Protein AF-A0A259MU52-F1 (afdb_monomer_lite)

Secondary structure (DSSP, 8-state):
----PPTTEEEETTEEEE--GGGS-HHHHHHTT-----HHHHHHHHHHHHTTT-HHHHHH---TTSTTGGGTTSS-TT-PPPPHHHHHHHHHHHHHHHHHSPPPS----GGG-------PPPP-------------------

Sequence (142 aa):
MNGERAIGLERRDGHDVGRDPRNIAPDELMSLGHTRMSAQQALRLRCIDCSGASAVEVRLCTHVQCPAWPFRMGRSPWRAPASEAQREWGRRLGARIAATVPKPFGEKDLNSTVGVAATSLPADGDVAEAHGGAGRRAGDRP

Radius of gyration: 26.9 Å; chains: 1; bounding box: 61×60×59 Å

Foldseek 3Di:
DDDCDQQQWDDDPNDTDGDDVVPHDVVSCVVVVDDDDDPLVVLLVVLCVVQVVDNVSLVVPPPPVDPSNCSNVSDHPPDDDDDPVRVVVVVVVVVVVVVPDPDPPDPPPPVPPPDDDDDDDDDDDDDDDDDDDDDDDDDDDD

Structure (mmCIF, N/CA/C/O backbone):
data_AF-A0A259MU52-F1
#
_entry.id   AF-A0A259MU52-F1
#
loop_
_atom_site.group_PDB
_atom_site.id
_atom_site.type_symbol
_atom_site.label_atom_id
_atom_site.label_alt_id
_atom_site.label_comp_id
_atom_site.label_asym_id
_atom_site.label_entity_id
_atom_site.label_seq_id
_atom_site.pdbx_PDB_ins_code
_atom_site.Cartn_x
_atom_site.Cartn_y
_atom_site.Cartn_z
_atom_site.occupancy
_atom_site.B_iso_or_equiv
_atom_site.auth_seq_id
_atom_site.auth_comp_id
_atom_site.auth_asym_id
_atom_site.auth_atom_id
_atom_site.pdbx_PDB_model_num
ATOM 1 N N . MET A 1 1 ? 12.547 -2.084 33.800 1.00 41.22 1 MET A N 1
ATOM 2 C CA . MET A 1 1 ? 11.454 -2.101 32.804 1.00 41.22 1 MET A CA 1
ATOM 3 C C . MET A 1 1 ? 12.107 -2.298 31.449 1.00 41.22 1 MET A C 1
ATOM 5 O O . MET A 1 1 ? 12.585 -1.342 30.850 1.00 41.22 1 MET A O 1
ATOM 9 N N . ASN A 1 2 ? 12.289 -3.558 31.065 1.00 43.75 2 ASN A N 1
ATOM 10 C CA . ASN A 1 2 ? 13.146 -3.939 29.947 1.00 43.75 2 ASN A CA 1
ATOM 11 C C . ASN A 1 2 ? 12.449 -3.639 28.616 1.00 43.75 2 ASN A C 1
ATOM 13 O O . ASN A 1 2 ? 11.577 -4.379 28.188 1.00 43.75 2 ASN A O 1
ATOM 17 N N . GLY A 1 3 ? 12.792 -2.496 28.023 1.00 53.31 3 GLY A N 1
ATOM 18 C CA . GLY A 1 3 ? 13.623 -2.418 26.813 1.00 53.31 3 GLY A CA 1
ATOM 19 C C . GLY A 1 3 ? 13.164 -3.049 25.493 1.00 53.31 3 GLY A C 1
ATOM 20 O O . GLY A 1 3 ? 13.770 -2.723 24.477 1.00 53.31 3 GLY A O 1
ATOM 21 N N . GLU A 1 4 ? 12.132 -3.886 25.444 1.00 54.53 4 GLU A N 1
ATOM 22 C CA . GLU A 1 4 ? 11.649 -4.458 24.179 1.00 54.53 4 GLU A CA 1
ATOM 23 C C . GLU A 1 4 ? 10.663 -3.487 23.524 1.00 54.53 4 GLU A C 1
ATOM 25 O O . GLU A 1 4 ? 9.444 -3.604 23.632 1.00 54.53 4 GLU A O 1
ATOM 30 N N . ARG A 1 5 ? 11.200 -2.442 22.890 1.00 65.81 5 ARG A N 1
ATOM 31 C CA . ARG A 1 5 ? 10.381 -1.517 22.098 1.00 65.81 5 ARG A CA 1
ATOM 32 C C . ARG A 1 5 ? 9.907 -2.253 20.847 1.00 65.81 5 ARG A C 1
ATOM 34 O O . ARG A 1 5 ? 10.721 -2.857 20.151 1.00 65.81 5 ARG A O 1
ATOM 41 N N . ALA A 1 6 ? 8.604 -2.195 20.575 1.00 79.12 6 ALA A N 1
ATOM 42 C CA . ALA A 1 6 ? 8.006 -2.899 19.448 1.00 79.12 6 ALA A CA 1
ATOM 43 C C . ALA A 1 6 ? 8.689 -2.508 18.128 1.00 79.12 6 ALA A C 1
ATOM 45 O O . ALA A 1 6 ? 8.943 -1.325 17.862 1.00 79.12 6 ALA A O 1
ATOM 46 N N . ILE A 1 7 ? 8.978 -3.518 17.303 1.00 84.94 7 ILE A N 1
ATOM 47 C CA . ILE A 1 7 ? 9.508 -3.339 15.951 1.00 84.94 7 ILE A CA 1
ATOM 48 C C . ILE A 1 7 ? 8.614 -2.319 15.222 1.00 84.94 7 ILE A C 1
ATOM 50 O O . ILE A 1 7 ? 7.390 -2.396 15.271 1.00 84.94 7 ILE A O 1
ATOM 54 N N . GLY A 1 8 ? 9.229 -1.313 14.596 1.00 88.94 8 GLY A N 1
ATOM 55 C CA . GLY A 1 8 ? 8.509 -0.247 13.890 1.00 88.94 8 GLY A CA 1
ATOM 56 C C . GLY A 1 8 ? 8.127 1.000 14.698 1.00 88.94 8 GLY A C 1
ATOM 57 O O . GLY A 1 8 ? 7.564 1.914 14.101 1.00 88.94 8 GLY A O 1
ATOM 58 N N . LEU A 1 9 ? 8.476 1.114 15.989 1.00 93.12 9 LEU A N 1
ATOM 59 C CA . LEU A 1 9 ? 8.249 2.336 16.786 1.00 93.12 9 LEU A CA 1
ATOM 60 C C . LEU A 1 9 ? 9.555 3.031 17.238 1.00 93.12 9 LEU A C 1
ATOM 62 O O . LEU A 1 9 ? 10.538 2.400 17.629 1.00 93.12 9 LEU A O 1
ATOM 66 N N . GLU A 1 10 ? 9.578 4.366 17.240 1.00 92.19 10 GLU A N 1
ATOM 67 C CA . GLU A 1 10 ? 10.656 5.231 17.761 1.00 92.19 10 GLU A CA 1
ATOM 68 C C . GLU A 1 10 ? 10.115 6.189 18.826 1.00 92.19 10 GLU A C 1
ATOM 70 O O . GLU A 1 10 ? 8.912 6.416 18.889 1.00 92.19 10 GLU A O 1
ATOM 75 N N . ARG A 1 11 ? 10.981 6.689 19.716 1.00 92.75 11 ARG A N 1
ATOM 76 C CA . ARG A 1 11 ? 10.556 7.575 20.802 1.00 92.75 11 ARG A CA 1
ATOM 77 C C . ARG A 1 11 ? 10.845 9.017 20.419 1.00 92.75 11 ARG A C 1
ATOM 79 O O . ARG A 1 11 ? 11.998 9.354 20.165 1.00 92.75 11 ARG A O 1
ATOM 86 N N . ARG A 1 12 ? 9.817 9.864 20.421 1.00 93.00 12 ARG A N 1
ATOM 87 C CA . ARG A 1 12 ? 9.931 11.317 20.233 1.00 93.00 12 ARG A CA 1
ATOM 88 C C . ARG A 1 12 ? 9.169 12.038 21.329 1.00 93.00 12 ARG A C 1
ATOM 90 O O . ARG A 1 12 ? 8.033 11.681 21.617 1.00 93.00 12 ARG A O 1
ATOM 97 N N . ASP A 1 13 ? 9.819 13.005 21.973 1.00 93.88 13 ASP A N 1
ATOM 98 C CA . ASP A 1 13 ? 9.235 13.826 23.045 1.00 93.88 13 ASP A CA 1
ATOM 99 C C . ASP A 1 13 ? 8.527 12.999 24.130 1.00 93.88 13 ASP A C 1
ATOM 101 O O . ASP A 1 13 ? 7.444 13.330 24.601 1.00 93.88 13 ASP A O 1
ATOM 105 N N . GLY A 1 14 ? 9.116 11.855 24.487 1.00 91.88 14 GLY A N 1
ATOM 106 C CA . GLY A 1 14 ? 8.565 10.948 25.491 1.00 91.88 14 GLY A CA 1
ATOM 107 C C . GLY A 1 14 ? 7.466 9.995 25.003 1.00 91.88 14 GLY A C 1
ATOM 108 O O . GLY A 1 14 ? 7.140 9.087 25.768 1.00 91.88 14 GLY A O 1
ATOM 109 N N . HIS A 1 15 ? 6.997 10.099 23.757 1.00 92.31 15 HIS A N 1
ATOM 110 C CA . HIS A 1 15 ? 5.923 9.287 23.170 1.00 92.31 15 HIS A CA 1
ATOM 111 C C . HIS A 1 15 ? 6.450 8.283 22.139 1.00 92.31 15 HIS A C 1
ATOM 113 O O . HIS A 1 15 ? 7.447 8.548 21.463 1.00 92.31 15 HIS A O 1
ATOM 119 N N . ASP A 1 16 ? 5.771 7.143 21.996 1.00 93.06 16 ASP A N 1
ATOM 120 C CA . ASP A 1 16 ? 6.024 6.229 20.882 1.00 93.06 16 ASP A CA 1
ATOM 121 C C . ASP A 1 16 ? 5.345 6.747 19.609 1.00 93.06 16 ASP A C 1
ATOM 123 O O . ASP A 1 16 ? 4.161 7.084 19.598 1.00 93.06 16 ASP A O 1
ATOM 127 N N . VAL A 1 17 ? 6.115 6.800 18.527 1.00 94.31 17 VAL A N 1
ATOM 128 C CA . VAL A 1 17 ? 5.672 7.198 17.189 1.00 94.31 17 VAL A CA 1
ATOM 129 C C . VAL A 1 17 ? 6.141 6.169 16.161 1.00 94.31 17 VAL A C 1
ATOM 131 O O . VAL A 1 17 ? 7.084 5.415 16.404 1.00 94.31 17 VAL A O 1
ATOM 134 N N . GLY A 1 18 ? 5.487 6.120 15.000 1.00 93.31 18 GLY A N 1
ATOM 135 C CA . GLY A 1 18 ? 5.884 5.215 13.921 1.00 93.31 18 GLY A CA 1
ATOM 136 C C . GLY A 1 18 ? 7.270 5.554 13.368 1.00 93.31 18 GLY A C 1
ATOM 137 O O . GLY A 1 18 ? 7.526 6.701 13.001 1.00 93.31 18 GLY A O 1
ATOM 138 N N . ARG A 1 19 ? 8.150 4.553 13.271 1.00 94.50 19 ARG A N 1
ATOM 139 C CA . ARG A 1 19 ? 9.400 4.646 12.501 1.00 94.50 19 ARG A CA 1
ATOM 140 C C . ARG A 1 19 ? 9.079 4.786 11.020 1.00 94.50 19 ARG A C 1
ATOM 142 O O . ARG A 1 19 ? 8.115 4.200 10.532 1.00 94.50 19 ARG A O 1
ATOM 149 N N . ASP A 1 20 ? 9.935 5.497 10.291 1.00 94.44 20 ASP A N 1
ATOM 150 C CA . ASP A 1 20 ? 9.877 5.521 8.828 1.00 94.44 20 ASP A CA 1
ATOM 151 C C . ASP A 1 20 ? 10.137 4.105 8.277 1.00 94.44 20 ASP A C 1
ATOM 153 O O . ASP A 1 20 ? 11.254 3.601 8.439 1.00 94.44 20 ASP A O 1
ATOM 157 N N . PRO A 1 21 ? 9.165 3.460 7.599 1.00 93.00 21 PRO A N 1
ATOM 158 C CA . PRO A 1 21 ? 9.327 2.098 7.095 1.00 93.00 21 PRO A CA 1
ATOM 159 C C . PRO A 1 21 ? 10.448 1.938 6.064 1.00 93.00 21 PRO A C 1
ATOM 161 O O . PRO A 1 21 ? 10.897 0.821 5.827 1.00 93.00 21 PRO A O 1
ATOM 164 N N . ARG A 1 22 ? 10.928 3.034 5.458 1.00 93.50 22 ARG A N 1
ATOM 165 C CA . ARG A 1 22 ? 12.092 3.022 4.552 1.00 93.50 22 ARG A CA 1
ATOM 166 C C . ARG A 1 22 ? 13.410 2.769 5.289 1.00 93.50 22 ARG A C 1
ATOM 168 O O . ARG A 1 22 ? 14.381 2.372 4.656 1.00 93.50 22 ARG A O 1
ATOM 175 N N . ASN A 1 23 ? 13.419 2.970 6.607 1.00 93.81 23 ASN A N 1
ATOM 176 C CA . ASN A 1 23 ? 14.559 2.775 7.503 1.00 93.81 23 ASN A CA 1
ATOM 177 C C . ASN A 1 23 ? 14.366 1.554 8.430 1.00 93.81 23 ASN A C 1
ATOM 179 O O . ASN A 1 23 ? 14.978 1.478 9.499 1.00 93.81 23 ASN A O 1
ATOM 183 N N . ILE A 1 24 ? 13.472 0.631 8.067 1.00 92.62 24 ILE A N 1
ATOM 184 C CA . ILE A 1 24 ? 13.237 -0.637 8.769 1.00 92.62 24 ILE A CA 1
ATOM 185 C C . ILE A 1 24 ? 13.764 -1.766 7.884 1.00 92.62 24 ILE A C 1
ATOM 187 O O . ILE A 1 24 ? 13.553 -1.754 6.667 1.00 92.62 24 ILE A O 1
ATOM 191 N N . ALA A 1 25 ? 14.458 -2.735 8.479 1.00 93.19 25 ALA A N 1
ATOM 192 C CA . ALA A 1 25 ? 14.993 -3.852 7.716 1.00 93.19 25 ALA A CA 1
ATOM 193 C C . ALA A 1 25 ? 13.852 -4.759 7.187 1.00 93.19 25 ALA A C 1
ATOM 195 O O . ALA A 1 25 ? 12.799 -4.881 7.819 1.00 93.19 25 ALA A O 1
ATOM 196 N N . PRO A 1 26 ? 13.990 -5.398 6.008 1.00 93.25 26 PRO A N 1
ATOM 197 C CA . PRO A 1 26 ? 12.911 -6.215 5.447 1.00 93.25 26 PRO A CA 1
ATOM 198 C C . PRO A 1 26 ? 12.459 -7.381 6.341 1.00 93.25 26 PRO A C 1
ATOM 200 O O . PRO A 1 26 ? 11.284 -7.731 6.335 1.00 93.25 26 PRO A O 1
ATOM 203 N N . ASP A 1 27 ? 13.373 -7.992 7.085 1.00 93.56 27 ASP A N 1
ATOM 204 C CA . ASP A 1 27 ? 13.119 -9.053 8.065 1.00 93.56 27 ASP A CA 1
ATOM 205 C C . ASP A 1 27 ? 12.372 -8.553 9.305 1.00 93.56 27 ASP A C 1
ATOM 207 O O . ASP A 1 27 ? 11.452 -9.226 9.773 1.00 93.56 27 ASP A O 1
ATOM 211 N N . GLU A 1 28 ? 12.676 -7.343 9.774 1.00 93.25 28 GLU A N 1
ATOM 212 C CA . GLU A 1 28 ? 11.878 -6.660 10.795 1.00 93.25 28 GLU A CA 1
ATOM 213 C C . GLU A 1 28 ? 10.431 -6.442 10.311 1.00 93.25 28 GLU A C 1
ATOM 215 O O . GLU A 1 28 ? 9.481 -6.756 11.028 1.00 93.25 28 GLU A O 1
ATOM 220 N N . LEU A 1 29 ? 10.235 -5.980 9.068 1.00 92.50 29 LEU A N 1
ATOM 221 C CA . LEU A 1 29 ? 8.893 -5.831 8.483 1.00 92.50 29 LEU A CA 1
ATOM 222 C C . LEU A 1 29 ? 8.159 -7.177 8.378 1.00 92.50 29 LEU A C 1
ATOM 224 O O . LEU A 1 29 ? 6.967 -7.255 8.671 1.00 92.50 29 LEU A O 1
ATOM 228 N N . MET A 1 30 ? 8.860 -8.243 7.985 1.00 92.31 30 MET A N 1
ATOM 229 C CA . MET A 1 30 ? 8.286 -9.592 7.943 1.00 92.31 30 MET A CA 1
ATOM 230 C C . MET A 1 30 ? 7.918 -10.107 9.339 1.00 92.31 30 MET A C 1
ATOM 232 O O . MET A 1 30 ? 6.878 -10.745 9.491 1.00 92.31 30 MET A O 1
ATOM 236 N N . SER A 1 31 ? 8.705 -9.772 10.363 1.00 92.25 31 SER A N 1
ATOM 237 C CA . SER A 1 31 ? 8.420 -10.127 11.762 1.00 92.25 31 SER A CA 1
ATOM 238 C C . SER A 1 31 ? 7.162 -9.434 12.303 1.00 92.25 31 SER A C 1
ATOM 240 O O . SER A 1 31 ? 6.500 -9.969 13.187 1.00 92.25 31 SER A O 1
ATOM 242 N N . LEU A 1 32 ? 6.776 -8.289 11.726 1.00 90.75 32 LEU A N 1
ATOM 243 C CA . LEU A 1 32 ? 5.491 -7.619 11.975 1.00 90.75 32 LEU A CA 1
ATOM 244 C C . LEU A 1 32 ? 4.306 -8.239 11.206 1.00 90.75 32 LEU A C 1
ATOM 246 O O . LEU A 1 32 ? 3.188 -7.732 11.276 1.00 90.75 32 LEU A O 1
ATOM 250 N N . GLY A 1 33 ? 4.529 -9.314 10.446 1.00 91.69 33 GLY A N 1
ATOM 251 C CA . GLY A 1 33 ? 3.507 -9.965 9.625 1.00 91.69 33 GLY A CA 1
ATOM 252 C C . GLY A 1 33 ? 3.297 -9.322 8.252 1.00 91.69 33 GLY A C 1
ATOM 253 O O . GLY A 1 33 ? 2.352 -9.677 7.543 1.00 91.69 33 GLY A O 1
ATOM 254 N N . HIS A 1 34 ? 4.159 -8.390 7.831 1.00 93.62 34 HIS A N 1
ATOM 255 C CA . HIS A 1 34 ? 4.085 -7.841 6.480 1.00 93.62 34 HIS A CA 1
ATOM 256 C C . HIS A 1 34 ? 4.668 -8.810 5.451 1.00 93.62 34 HIS A C 1
ATOM 258 O O . HIS A 1 34 ? 5.708 -9.432 5.649 1.00 93.62 34 HIS A O 1
ATOM 264 N N . THR A 1 35 ? 4.028 -8.881 4.288 1.00 94.50 35 THR A N 1
ATOM 265 C CA . THR A 1 35 ? 4.537 -9.621 3.130 1.00 94.50 35 THR A CA 1
ATOM 266 C C . THR A 1 35 ? 4.864 -8.659 1.994 1.00 94.50 35 THR A C 1
ATOM 268 O O . THR A 1 35 ? 4.294 -7.568 1.891 1.00 94.50 35 THR A O 1
ATOM 271 N N . ARG A 1 36 ? 5.804 -9.043 1.118 1.00 93.94 36 ARG A N 1
ATOM 272 C CA . ARG A 1 36 ? 6.125 -8.239 -0.068 1.00 93.94 36 ARG A CA 1
ATOM 273 C C . ARG A 1 36 ? 4.919 -8.189 -1.000 1.00 93.94 36 ARG A C 1
ATOM 275 O O . ARG A 1 36 ? 4.524 -9.199 -1.573 1.00 93.94 36 ARG A O 1
ATOM 282 N N . MET A 1 37 ? 4.390 -6.990 -1.202 1.00 95.00 37 MET A N 1
ATOM 283 C CA . MET A 1 37 ? 3.304 -6.723 -2.137 1.00 95.00 37 MET A CA 1
ATOM 284 C C . MET A 1 37 ? 3.456 -5.337 -2.760 1.00 95.00 37 MET A C 1
ATOM 286 O O . MET A 1 37 ? 4.162 -4.470 -2.248 1.00 95.00 37 MET A O 1
ATOM 290 N N . SER A 1 38 ? 2.785 -5.118 -3.885 1.00 94.56 38 SER A N 1
ATOM 291 C CA . SER A 1 38 ? 2.706 -3.798 -4.506 1.00 94.56 38 SER A CA 1
ATOM 292 C C . SER A 1 38 ? 1.816 -2.851 -3.697 1.00 94.56 38 SER A C 1
ATOM 294 O O . SER A 1 38 ? 0.865 -3.270 -3.036 1.00 94.56 38 SER A O 1
ATOM 296 N N . ALA A 1 39 ? 2.048 -1.544 -3.836 1.00 94.31 39 ALA A N 1
ATOM 297 C CA . ALA A 1 39 ? 1.195 -0.525 -3.221 1.00 94.31 39 ALA A CA 1
ATOM 298 C C . ALA A 1 39 ? -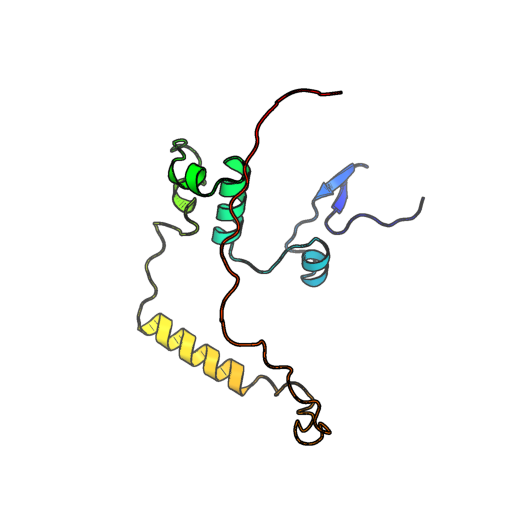0.287 -0.663 -3.626 1.00 94.31 39 ALA A C 1
ATOM 300 O O . ALA A 1 39 ? -1.175 -0.400 -2.821 1.00 94.31 39 ALA A O 1
ATOM 301 N N . GLN A 1 40 ? -0.577 -1.116 -4.853 1.00 95.56 40 GLN A N 1
ATOM 302 C CA . GLN A 1 40 ? -1.957 -1.349 -5.293 1.00 95.56 40 GLN A CA 1
ATOM 303 C C . GLN A 1 40 ? -2.611 -2.547 -4.582 1.00 95.56 40 GLN A C 1
ATOM 305 O O . GLN A 1 40 ? -3.804 -2.494 -4.291 1.00 95.56 40 GLN A O 1
ATOM 310 N N . GLN A 1 41 ? -1.849 -3.603 -4.272 1.00 96.38 41 GLN A N 1
ATOM 311 C CA . GLN A 1 41 ? -2.344 -4.730 -3.470 1.00 96.38 41 GLN A CA 1
ATOM 312 C C . GLN A 1 41 ? -2.618 -4.298 -2.026 1.00 96.38 41 GLN A C 1
ATOM 314 O O . GLN A 1 41 ? -3.703 -4.568 -1.518 1.00 96.38 41 GLN A O 1
ATOM 319 N N . ALA A 1 42 ? -1.696 -3.557 -1.403 1.00 96.94 42 ALA A N 1
ATOM 320 C CA . ALA A 1 42 ? -1.897 -3.017 -0.057 1.00 96.94 42 ALA A CA 1
ATOM 321 C C . ALA A 1 42 ? -3.133 -2.101 0.009 1.00 96.94 42 ALA A C 1
ATOM 323 O O . ALA A 1 42 ? -3.963 -2.221 0.910 1.00 96.94 42 ALA A O 1
ATOM 324 N N . LEU A 1 43 ? -3.319 -1.241 -0.998 1.00 97.69 43 LEU A N 1
ATOM 325 C CA . LEU A 1 43 ? -4.502 -0.390 -1.103 1.00 97.69 43 LEU A CA 1
ATOM 326 C C . LEU A 1 43 ? -5.793 -1.203 -1.265 1.00 97.69 43 LEU A C 1
ATOM 328 O O . LEU A 1 43 ? -6.801 -0.875 -0.646 1.00 97.69 43 LEU A O 1
ATOM 332 N N . ARG A 1 44 ? -5.770 -2.290 -2.048 1.00 97.81 44 ARG A N 1
ATOM 333 C CA . ARG A 1 44 ? -6.921 -3.195 -2.176 1.00 97.81 44 ARG A CA 1
ATOM 334 C C . ARG A 1 44 ? -7.291 -3.820 -0.833 1.00 97.81 44 ARG A C 1
ATOM 336 O O . ARG A 1 44 ? -8.481 -3.856 -0.526 1.00 97.81 44 ARG A O 1
ATOM 343 N N . LEU A 1 45 ? -6.307 -4.279 -0.055 1.00 97.75 45 LEU A N 1
ATOM 344 C CA . LEU A 1 45 ? -6.529 -4.812 1.294 1.00 97.75 45 LEU A CA 1
ATOM 345 C C . LEU A 1 45 ? -7.148 -3.750 2.205 1.00 97.75 45 LEU A C 1
ATOM 347 O O . LEU A 1 45 ? -8.140 -4.029 2.872 1.00 97.75 45 LEU A O 1
ATOM 351 N N . ARG A 1 46 ? -6.656 -2.507 2.148 1.00 98.00 46 ARG A N 1
ATOM 352 C CA . ARG A 1 46 ? -7.259 -1.392 2.888 1.00 98.00 46 ARG A CA 1
ATOM 353 C C . ARG A 1 46 ? -8.698 -1.107 2.458 1.00 98.00 46 ARG A C 1
ATOM 355 O O . ARG A 1 46 ? -9.529 -0.787 3.299 1.00 98.00 46 ARG A O 1
ATOM 362 N N . CYS A 1 4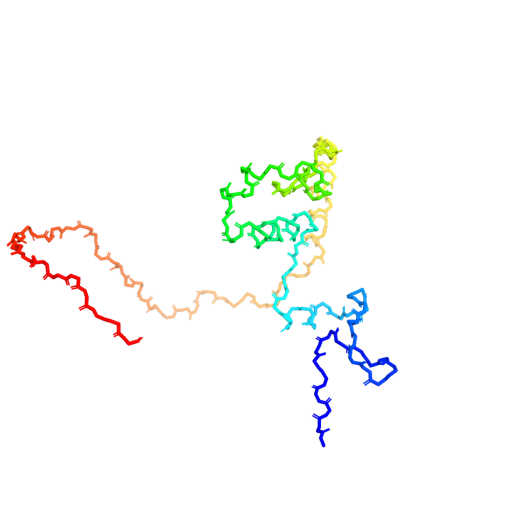7 ? -9.023 -1.227 1.173 1.00 98.50 47 CYS A N 1
ATOM 363 C CA . CYS A 1 47 ? -10.409 -1.096 0.730 1.00 98.50 47 CYS A CA 1
ATOM 364 C C . CYS A 1 47 ? -11.291 -2.226 1.279 1.00 98.50 47 CYS A C 1
ATOM 366 O O . CYS A 1 47 ? -12.420 -1.952 1.659 1.00 98.50 47 CYS A O 1
ATOM 368 N N . ILE A 1 48 ? -10.795 -3.470 1.332 1.00 98.50 48 ILE A N 1
ATOM 369 C CA . ILE A 1 48 ? -11.534 -4.607 1.917 1.00 98.50 48 ILE A CA 1
ATOM 370 C C . ILE A 1 48 ? -11.824 -4.335 3.393 1.00 98.50 48 ILE A C 1
ATOM 372 O O . ILE A 1 48 ? -12.970 -4.439 3.811 1.00 98.50 48 ILE A O 1
ATOM 376 N N . ASP A 1 49 ? -10.806 -3.916 4.141 1.00 98.31 49 ASP A N 1
ATOM 377 C CA . ASP A 1 49 ? -10.907 -3.517 5.547 1.00 98.31 49 ASP A CA 1
ATOM 378 C C . ASP A 1 49 ? -11.942 -2.391 5.752 1.00 98.31 49 ASP A C 1
ATOM 380 O O . ASP A 1 49 ? -12.902 -2.541 6.504 1.00 98.31 49 ASP A O 1
ATOM 384 N N . CYS A 1 50 ? -11.839 -1.309 4.974 1.00 98.25 50 CYS A N 1
ATOM 385 C CA . CYS A 1 50 ? -12.778 -0.183 5.016 1.00 98.25 50 CYS A CA 1
ATOM 386 C C . CYS A 1 50 ? -14.226 -0.571 4.663 1.00 98.25 50 CYS A C 1
ATOM 388 O O . CYS A 1 50 ? -15.162 0.087 5.110 1.00 98.25 50 CYS A O 1
ATOM 390 N N . SER A 1 51 ? -14.427 -1.600 3.838 1.00 98.25 51 SER A N 1
ATOM 391 C CA . SER A 1 51 ? -15.746 -2.097 3.423 1.00 98.25 51 SER A CA 1
ATOM 392 C C . SER A 1 51 ? -16.209 -3.304 4.249 1.00 98.25 51 SER A C 1
ATOM 394 O O . SER A 1 51 ? -16.896 -4.183 3.731 1.00 98.25 51 SER A O 1
ATOM 396 N N . GLY A 1 52 ? -15.811 -3.375 5.524 1.00 97.25 52 GLY A N 1
ATOM 397 C CA . GLY A 1 52 ? -16.286 -4.398 6.460 1.00 97.25 52 GLY A CA 1
ATOM 398 C C . GLY A 1 52 ? -15.827 -5.809 6.095 1.00 97.25 52 GLY A C 1
ATOM 399 O O . GLY A 1 52 ? -16.606 -6.753 6.173 1.00 97.25 52 GLY A O 1
ATOM 400 N N . ALA A 1 53 ? -14.585 -5.942 5.629 1.00 97.88 53 ALA A N 1
ATOM 401 C CA . ALA A 1 53 ? -13.995 -7.189 5.142 1.00 97.88 53 ALA A CA 1
ATOM 402 C C . ALA A 1 53 ? -14.709 -7.829 3.927 1.00 97.88 53 ALA A C 1
ATOM 404 O O . ALA A 1 53 ? -14.453 -8.988 3.598 1.00 97.88 53 ALA A O 1
ATOM 405 N N . SER A 1 54 ? -15.553 -7.086 3.199 1.00 98.12 54 SER A N 1
ATOM 406 C CA . SER A 1 54 ? -16.289 -7.600 2.037 1.00 98.12 54 SER A CA 1
ATOM 407 C C . SER A 1 54 ? -15.698 -7.126 0.709 1.00 98.12 54 SER A C 1
ATOM 409 O O . SER A 1 54 ? -15.730 -5.947 0.353 1.00 98.12 54 SER A O 1
ATOM 411 N N . ALA A 1 55 ? -15.203 -8.068 -0.098 1.00 98.12 55 ALA A N 1
ATOM 412 C CA . ALA A 1 55 ? -14.730 -7.770 -1.449 1.00 98.12 55 ALA A CA 1
ATOM 413 C C . ALA A 1 55 ? -15.855 -7.282 -2.382 1.00 98.12 55 ALA A C 1
ATOM 415 O O . ALA A 1 55 ? -15.570 -6.495 -3.293 1.00 98.12 55 ALA A O 1
ATOM 416 N N . VAL A 1 56 ? -17.094 -7.736 -2.142 1.00 98.38 56 VAL A N 1
ATOM 417 C CA . VAL A 1 56 ? -18.306 -7.334 -2.874 1.00 98.38 56 VAL A CA 1
ATOM 418 C C . VAL A 1 56 ? -18.617 -5.867 -2.601 1.00 98.38 56 VAL A C 1
ATOM 420 O O . VAL A 1 56 ? -18.774 -5.095 -3.546 1.00 98.38 56 VAL A O 1
ATOM 423 N N . GLU A 1 57 ? -18.575 -5.451 -1.336 1.00 98.50 57 GLU A N 1
ATOM 424 C CA . GLU A 1 57 ? -18.823 -4.059 -0.953 1.00 98.50 57 GLU A CA 1
ATOM 425 C C . GLU A 1 57 ? -17.782 -3.105 -1.545 1.00 98.50 57 GLU A C 1
ATOM 427 O O . GLU A 1 57 ? -18.123 -2.013 -1.990 1.00 98.50 57 GLU A O 1
ATOM 432 N N . VAL A 1 58 ? -16.521 -3.526 -1.708 1.00 98.56 58 VAL A N 1
ATOM 433 C CA . VAL A 1 58 ? -15.544 -2.682 -2.423 1.00 98.56 58 VAL A CA 1
ATOM 434 C C . VAL A 1 58 ? -15.940 -2.446 -3.883 1.00 98.56 58 VAL A C 1
ATOM 436 O O . VAL A 1 58 ? -15.714 -1.359 -4.426 1.00 98.56 58 VAL A O 1
ATOM 439 N N . ARG A 1 59 ? -16.532 -3.444 -4.549 1.00 98.12 59 ARG A N 1
ATOM 440 C CA . ARG A 1 59 ? -17.033 -3.283 -5.922 1.00 98.12 59 ARG A CA 1
ATOM 441 C C . ARG A 1 59 ? -18.206 -2.304 -5.963 1.00 98.12 59 ARG A C 1
ATOM 443 O O . ARG A 1 59 ? -18.238 -1.474 -6.873 1.00 98.12 59 ARG A O 1
ATOM 450 N N . LEU A 1 60 ? -19.099 -2.383 -4.977 1.00 98.31 60 LEU A N 1
ATOM 451 C CA . LEU A 1 60 ? -20.305 -1.559 -4.847 1.00 98.31 60 LEU A CA 1
ATOM 452 C C . LEU A 1 60 ? -20.067 -0.198 -4.169 1.00 98.31 60 LEU A C 1
ATOM 454 O O . LEU A 1 60 ? -20.977 0.621 -4.114 1.00 98.31 60 LEU A O 1
ATOM 458 N N . CYS A 1 61 ? -18.846 0.074 -3.701 1.00 98.38 61 CYS A N 1
ATOM 459 C CA . CYS A 1 61 ? -18.499 1.300 -2.990 1.00 98.38 61 CYS A CA 1
ATOM 460 C C . CYS A 1 61 ? -18.865 2.564 -3.788 1.00 98.38 61 CYS A C 1
ATOM 462 O O . CYS A 1 61 ? -18.343 2.813 -4.881 1.00 98.38 61 CYS A O 1
ATOM 464 N N . THR A 1 62 ? -19.726 3.392 -3.195 1.00 98.31 62 THR A N 1
ATOM 465 C CA . THR A 1 62 ? -20.281 4.621 -3.786 1.00 98.31 62 THR A CA 1
ATOM 466 C C . THR A 1 62 ? -19.494 5.887 -3.435 1.00 98.31 62 THR A C 1
ATOM 468 O O . THR A 1 62 ? -19.811 6.965 -3.933 1.00 98.31 62 THR A O 1
ATOM 471 N N . HIS A 1 63 ? -18.440 5.784 -2.616 1.00 98.06 63 HIS A N 1
ATOM 472 C CA . HIS A 1 63 ? -17.593 6.911 -2.204 1.00 98.06 63 HIS A CA 1
ATOM 473 C C . HIS A 1 63 ? -16.660 7.386 -3.335 1.00 98.06 63 HIS A C 1
ATOM 475 O O . HIS A 1 63 ? -15.439 7.263 -3.258 1.00 98.06 63 HIS A O 1
ATOM 481 N N . VAL A 1 64 ? -17.225 7.953 -4.401 1.00 97.94 64 VAL A N 1
ATOM 482 C CA . VAL A 1 64 ? -16.480 8.386 -5.600 1.00 97.94 64 VAL A CA 1
ATOM 483 C C . VAL A 1 64 ? -15.478 9.518 -5.337 1.00 97.94 64 VAL A C 1
ATOM 485 O O . VAL A 1 64 ? -14.530 9.673 -6.096 1.00 97.94 64 VAL A O 1
ATOM 488 N N . GLN A 1 65 ? -15.649 10.271 -4.244 1.00 98.50 65 GLN A N 1
ATOM 489 C CA . GLN A 1 65 ? -14.707 11.309 -3.799 1.00 98.50 65 GLN A CA 1
ATOM 490 C C . GLN A 1 65 ? -13.518 10.742 -3.005 1.00 98.50 65 GLN A C 1
ATOM 492 O O . GLN A 1 65 ? -12.587 11.470 -2.669 1.00 98.50 65 GLN A O 1
ATOM 497 N N . CYS A 1 66 ? -13.524 9.444 -2.680 1.00 98.19 66 CYS A N 1
ATOM 498 C CA . CYS A 1 66 ? -12.398 8.814 -2.004 1.00 98.19 66 CYS A CA 1
ATOM 499 C C . CYS A 1 66 ? -11.184 8.759 -2.954 1.00 98.19 66 CYS A C 1
ATOM 501 O O . CYS A 1 66 ? -11.291 8.172 -4.034 1.00 98.19 66 CYS A O 1
ATOM 503 N N . PRO A 1 67 ? -9.997 9.253 -2.550 1.00 97.56 67 PRO A N 1
ATOM 504 C CA . PRO A 1 67 ? -8.789 9.187 -3.379 1.00 97.56 67 PRO A CA 1
ATOM 505 C C . PRO A 1 67 ? -8.378 7.757 -3.766 1.00 97.56 67 PRO A C 1
ATOM 507 O O . PRO A 1 67 ? -7.733 7.541 -4.790 1.00 97.56 67 PRO A O 1
ATOM 510 N N . ALA A 1 68 ? -8.766 6.761 -2.962 1.00 97.75 68 ALA A N 1
ATOM 511 C CA . ALA A 1 68 ? -8.523 5.349 -3.245 1.00 97.75 68 ALA A CA 1
ATOM 512 C C . ALA A 1 68 ? -9.519 4.745 -4.252 1.00 97.75 68 ALA A C 1
ATOM 514 O O . ALA A 1 68 ? -9.235 3.689 -4.821 1.00 97.75 68 ALA A O 1
ATOM 515 N N . TRP A 1 69 ? -10.674 5.380 -4.491 1.00 98.12 69 TRP A N 1
ATOM 516 C CA . TRP A 1 69 ? -11.770 4.819 -5.290 1.00 98.12 69 TRP A CA 1
ATOM 517 C C . TRP A 1 69 ? -11.356 4.382 -6.705 1.00 98.12 69 TRP A C 1
ATOM 519 O O . TRP A 1 69 ? -11.746 3.276 -7.101 1.00 98.12 69 TRP A O 1
ATOM 529 N N . PRO A 1 70 ? -10.523 5.136 -7.456 1.00 97.25 70 PRO A N 1
ATOM 530 C CA . PRO A 1 70 ? -10.053 4.714 -8.779 1.00 97.25 70 PRO A CA 1
ATOM 531 C C . PRO A 1 70 ? -9.185 3.449 -8.745 1.00 97.25 70 PRO A C 1
ATOM 533 O O . PRO A 1 70 ? -9.085 2.733 -9.737 1.00 97.25 70 PRO A O 1
ATOM 536 N N . PHE A 1 71 ? -8.566 3.158 -7.600 1.00 97.31 71 PHE A N 1
ATOM 537 C CA . PHE A 1 71 ? -7.623 2.057 -7.412 1.00 97.31 71 PHE A CA 1
ATOM 538 C C . PHE A 1 71 ? -8.208 0.881 -6.633 1.00 97.31 71 PHE A C 1
ATOM 540 O O . PHE A 1 71 ? -7.531 -0.132 -6.457 1.00 97.31 71 PHE A O 1
ATOM 547 N N . ARG A 1 72 ? -9.456 0.991 -6.161 1.00 97.50 72 ARG A N 1
ATOM 548 C CA . ARG A 1 72 ? -10.089 0.037 -5.238 1.00 97.50 72 ARG A CA 1
ATOM 549 C C . ARG A 1 72 ? -10.187 -1.393 -5.776 1.00 97.50 72 ARG A C 1
ATOM 551 O O . ARG A 1 72 ? -10.436 -2.315 -5.012 1.00 97.50 72 ARG A O 1
ATOM 558 N N . MET A 1 73 ? -9.980 -1.587 -7.079 1.00 97.19 73 MET A N 1
ATOM 559 C CA . MET A 1 73 ? -9.897 -2.894 -7.743 1.00 97.19 73 MET A CA 1
ATOM 560 C C . MET A 1 73 ? -8.461 -3.453 -7.825 1.00 97.19 73 MET A C 1
ATOM 562 O O . MET A 1 73 ? -8.230 -4.455 -8.491 1.00 97.19 73 MET A O 1
ATOM 566 N N . GLY A 1 74 ? -7.479 -2.831 -7.163 1.00 95.94 74 GLY A N 1
ATOM 567 C CA . GLY A 1 74 ? -6.082 -3.285 -7.143 1.00 95.94 74 GLY A CA 1
ATOM 568 C C . GLY A 1 74 ? -5.282 -2.936 -8.403 1.00 95.94 74 GLY A C 1
ATOM 569 O O . GLY A 1 74 ? -4.206 -3.488 -8.631 1.00 95.94 74 GLY A O 1
ATOM 570 N N . ARG A 1 75 ? -5.779 -2.015 -9.237 1.00 93.62 75 ARG A N 1
ATOM 571 C CA . ARG A 1 75 ? -5.109 -1.562 -10.462 1.00 93.62 75 ARG A CA 1
ATOM 572 C C . ARG A 1 75 ? -5.279 -0.057 -10.639 1.00 93.62 75 ARG A C 1
ATOM 574 O O . ARG A 1 75 ? -6.311 0.493 -10.284 1.00 93.62 75 ARG A O 1
ATOM 581 N N . SER A 1 76 ? -4.262 0.597 -11.198 1.00 94.31 76 SER A N 1
ATOM 582 C CA . SER A 1 76 ? -4.355 2.004 -11.602 1.00 94.31 76 SER A CA 1
ATOM 583 C C . SER A 1 76 ? -5.019 2.127 -12.975 1.00 94.31 76 SER A C 1
ATOM 585 O O . SER A 1 76 ? -4.529 1.478 -13.906 1.00 94.31 76 SER A O 1
ATOM 587 N N . PRO A 1 77 ? -6.063 2.965 -13.131 1.00 94.88 77 PRO A N 1
ATOM 588 C CA . PRO A 1 77 ? -6.700 3.199 -14.427 1.00 94.88 77 PRO A CA 1
ATOM 589 C C . PRO A 1 77 ? -5.804 3.996 -15.387 1.00 94.88 77 PRO A C 1
ATOM 591 O O . PRO A 1 77 ? -5.992 3.929 -16.594 1.00 94.88 77 PRO A O 1
ATOM 594 N N . TRP A 1 78 ? -4.786 4.693 -14.872 1.00 95.62 78 TRP A N 1
ATOM 595 C CA . TRP A 1 78 ? -3.828 5.464 -15.675 1.00 95.62 78 TRP A CA 1
ATOM 596 C C . TRP A 1 78 ? -2.579 4.671 -16.076 1.00 95.62 78 TRP A C 1
ATOM 598 O O . TRP A 1 78 ? -1.715 5.182 -16.784 1.00 95.62 78 TRP A O 1
ATOM 608 N N . ARG A 1 79 ? -2.436 3.422 -15.614 1.00 91.38 79 ARG A N 1
ATOM 609 C CA . ARG A 1 79 ? -1.290 2.584 -15.979 1.00 91.38 79 ARG A CA 1
ATOM 610 C C . ARG A 1 79 ? -1.597 1.828 -17.268 1.00 91.38 79 ARG A C 1
ATOM 612 O O . ARG A 1 79 ? -2.326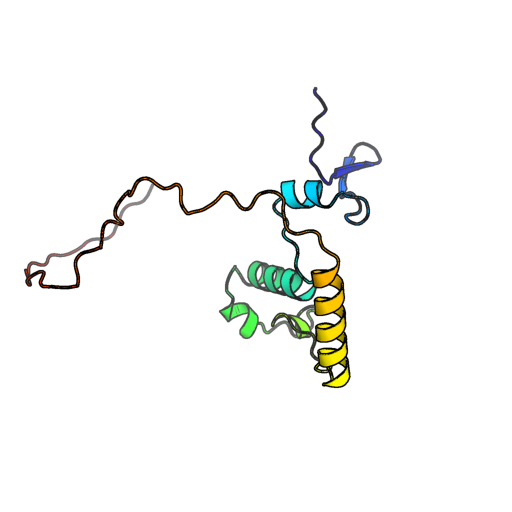 0.835 -17.233 1.00 91.38 79 ARG A O 1
ATOM 619 N N . ALA A 1 80 ? -0.958 2.237 -18.363 1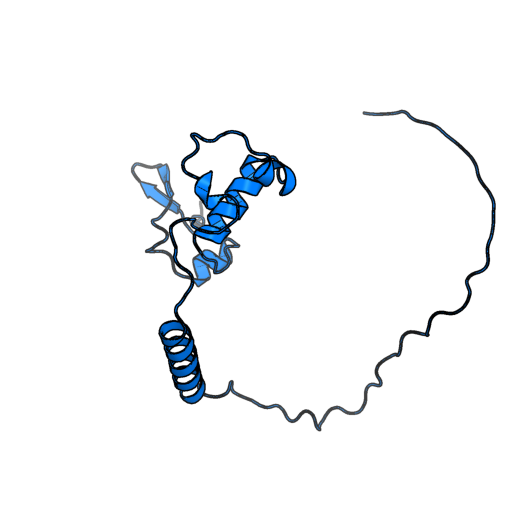.00 91.44 80 ALA A N 1
ATOM 620 C CA . ALA A 1 80 ? -0.988 1.490 -19.615 1.00 91.44 80 ALA A CA 1
ATOM 621 C C . ALA A 1 80 ? -0.517 0.031 -19.409 1.00 91.44 80 ALA A C 1
ATOM 623 O O . ALA A 1 80 ? 0.356 -0.235 -18.568 1.00 91.44 80 ALA A O 1
ATOM 624 N N . PRO A 1 81 ? -1.083 -0.941 -20.146 1.00 89.75 81 PRO A N 1
ATOM 625 C CA . PRO A 1 81 ? -0.523 -2.283 -20.223 1.00 89.75 81 PRO A CA 1
ATOM 626 C C . PRO A 1 81 ? 0.938 -2.236 -20.685 1.00 89.75 81 PRO A C 1
ATOM 628 O O . PRO A 1 81 ? 1.321 -1.353 -21.448 1.00 89.75 81 PRO A O 1
ATOM 631 N N . ALA A 1 82 ? 1.748 -3.202 -20.249 1.00 92.38 82 ALA A N 1
ATOM 632 C CA . ALA A 1 82 ? 3.114 -3.316 -20.752 1.00 92.38 82 ALA A CA 1
ATOM 633 C C . ALA A 1 82 ? 3.103 -3.544 -22.276 1.00 92.38 82 ALA A C 1
ATOM 635 O O . ALA A 1 82 ? 2.267 -4.302 -22.782 1.00 92.38 82 ALA A O 1
ATOM 636 N N . SER A 1 83 ? 4.026 -2.913 -23.000 1.00 95.94 83 SER A N 1
ATOM 637 C CA . SER A 1 83 ? 4.269 -3.199 -24.416 1.00 95.94 83 SER A CA 1
ATOM 638 C C . SER A 1 83 ? 4.964 -4.552 -24.584 1.00 95.94 83 SER A C 1
ATOM 640 O O . SER A 1 83 ? 5.547 -5.080 -23.634 1.00 95.94 83 SER A O 1
ATOM 642 N N . GLU A 1 84 ? 4.931 -5.130 -25.787 1.00 96.88 84 GLU A N 1
ATOM 643 C CA . GLU A 1 84 ? 5.633 -6.399 -26.023 1.00 96.88 84 GLU A CA 1
ATOM 644 C C . GLU A 1 84 ? 7.146 -6.253 -25.843 1.00 96.88 84 GLU A C 1
ATOM 646 O O . GLU A 1 84 ? 7.758 -7.081 -25.178 1.00 96.88 84 GLU A O 1
ATOM 651 N N . ALA A 1 85 ? 7.724 -5.134 -26.288 1.00 96.81 85 ALA A N 1
ATOM 652 C CA . ALA A 1 85 ? 9.128 -4.813 -26.040 1.00 96.81 85 ALA A CA 1
ATOM 653 C C . ALA A 1 85 ? 9.461 -4.753 -24.534 1.00 96.81 85 ALA A C 1
ATOM 655 O O . ALA A 1 85 ? 10.506 -5.240 -24.105 1.00 96.81 85 ALA A O 1
ATOM 656 N N . GLN A 1 86 ? 8.565 -4.203 -23.700 1.00 95.94 86 GLN A N 1
ATOM 657 C CA . GLN A 1 86 ? 8.736 -4.198 -22.241 1.00 95.94 86 GLN A CA 1
ATOM 658 C C . GLN A 1 86 ? 8.635 -5.608 -21.645 1.00 95.94 86 GLN A C 1
ATOM 660 O O . GLN A 1 86 ? 9.415 -5.951 -20.754 1.00 95.94 86 GLN A O 1
ATOM 665 N N . ARG A 1 87 ? 7.701 -6.439 -22.132 1.00 96.25 87 ARG A N 1
ATOM 666 C CA . ARG A 1 87 ? 7.585 -7.844 -21.707 1.00 96.25 87 ARG A CA 1
ATOM 667 C C . ARG A 1 87 ? 8.828 -8.637 -22.088 1.00 96.25 87 ARG A C 1
ATOM 669 O O . ARG A 1 87 ? 9.362 -9.356 -21.249 1.00 96.25 87 ARG A O 1
ATOM 676 N N . GLU A 1 88 ? 9.313 -8.481 -23.315 1.00 97.50 88 GLU A N 1
ATOM 677 C CA . GLU A 1 88 ? 10.529 -9.124 -23.804 1.00 97.50 88 GLU A CA 1
ATOM 678 C C . GLU A 1 88 ? 11.756 -8.688 -23.000 1.00 97.50 88 GLU A C 1
ATOM 680 O O . GLU A 1 88 ? 12.524 -9.538 -22.546 1.00 97.50 88 GLU A O 1
ATOM 685 N N . TRP A 1 89 ? 11.906 -7.385 -22.738 1.00 95.44 89 TRP A N 1
ATOM 686 C CA . TRP A 1 89 ? 12.970 -6.879 -21.875 1.00 95.44 89 TRP A CA 1
ATOM 687 C C . TRP A 1 89 ? 12.909 -7.509 -20.478 1.00 95.44 89 TRP A C 1
ATOM 689 O O . TRP A 1 89 ? 13.939 -7.955 -19.970 1.00 95.44 89 TRP A O 1
ATOM 699 N N . GLY A 1 90 ? 11.710 -7.621 -19.896 1.00 95.88 90 GLY A N 1
ATOM 700 C CA . GLY A 1 90 ? 11.486 -8.292 -18.616 1.00 95.88 90 GLY A CA 1
ATOM 701 C C . GLY A 1 90 ? 11.876 -9.773 -18.645 1.00 95.88 90 GLY A C 1
ATOM 702 O O . GLY A 1 90 ? 12.612 -10.222 -17.767 1.00 95.88 90 GLY A O 1
ATOM 703 N N . ARG A 1 91 ? 11.462 -10.519 -19.682 1.00 96.50 91 ARG A N 1
ATOM 704 C CA . ARG A 1 91 ? 11.850 -11.930 -19.887 1.00 96.50 91 ARG A CA 1
ATOM 705 C C . ARG A 1 91 ? 13.369 -12.078 -19.976 1.00 96.50 91 ARG A C 1
ATOM 707 O O . ARG A 1 91 ? 13.949 -12.912 -19.285 1.00 96.50 91 ARG A O 1
ATOM 714 N N . ARG A 1 92 ? 14.022 -11.233 -20.778 1.00 97.00 92 ARG A N 1
ATOM 715 C CA . ARG A 1 92 ? 15.478 -11.255 -20.976 1.00 97.00 92 ARG A CA 1
ATOM 716 C C . ARG A 1 92 ? 16.242 -10.919 -19.697 1.00 97.00 92 ARG A C 1
ATOM 718 O O . ARG A 1 92 ? 17.239 -11.570 -19.395 1.00 97.00 92 ARG A O 1
ATOM 725 N N . LEU A 1 93 ? 15.791 -9.912 -18.948 1.00 95.00 93 LEU A N 1
ATOM 726 C CA . LEU A 1 93 ? 16.389 -9.567 -17.661 1.00 95.00 93 LEU A CA 1
ATOM 727 C C . LEU A 1 93 ? 16.240 -10.720 -16.663 1.00 95.00 93 LEU A C 1
ATOM 729 O O . LEU A 1 93 ? 17.221 -11.085 -16.020 1.00 95.00 93 LEU A O 1
ATOM 733 N N . GLY A 1 94 ? 15.051 -11.323 -16.582 1.00 94.12 94 GLY A N 1
ATOM 734 C CA . GLY A 1 94 ? 14.793 -12.480 -15.725 1.00 94.12 94 GLY A CA 1
ATOM 735 C C . GLY A 1 94 ? 15.709 -13.663 -16.042 1.00 94.12 94 GLY A C 1
ATOM 736 O O . GLY A 1 94 ? 16.331 -14.205 -15.132 1.00 94.12 94 GLY A O 1
ATOM 737 N N . ALA A 1 95 ? 15.871 -14.006 -17.325 1.00 93.88 95 ALA A N 1
ATOM 738 C CA . ALA A 1 95 ? 16.778 -15.071 -17.762 1.00 93.88 95 ALA A CA 1
ATOM 739 C C . ALA A 1 95 ? 18.240 -14.790 -17.376 1.00 93.88 95 ALA A C 1
ATOM 741 O O . ALA A 1 95 ? 18.933 -15.681 -16.888 1.00 93.88 95 ALA A O 1
ATOM 742 N N . ARG A 1 96 ? 18.700 -13.540 -17.534 1.00 93.88 96 ARG A N 1
ATOM 743 C CA . ARG A 1 96 ? 20.054 -13.139 -17.129 1.00 93.88 96 ARG A CA 1
ATOM 744 C C . ARG A 1 96 ? 20.259 -13.285 -15.625 1.00 93.88 96 ARG A C 1
ATOM 746 O O . ARG A 1 96 ? 21.266 -13.848 -15.216 1.00 93.88 96 ARG A O 1
ATOM 753 N N . ILE A 1 97 ? 19.319 -12.788 -14.820 1.00 91.69 97 ILE A N 1
ATOM 754 C CA . ILE A 1 97 ? 19.397 -12.897 -13.359 1.00 91.69 97 ILE A CA 1
ATOM 755 C C . ILE A 1 97 ? 19.442 -14.375 -12.958 1.00 91.69 97 ILE A C 1
ATOM 757 O O . ILE A 1 97 ? 20.345 -14.770 -12.227 1.00 91.69 97 ILE A O 1
ATOM 761 N N . ALA A 1 98 ? 18.542 -15.205 -13.492 1.00 89.94 98 ALA A N 1
ATOM 762 C CA . ALA A 1 98 ? 18.491 -16.634 -13.185 1.00 89.94 98 ALA A CA 1
ATOM 763 C C . ALA A 1 98 ? 19.799 -17.371 -13.522 1.00 89.94 98 ALA A C 1
ATOM 765 O O . ALA A 1 98 ? 20.239 -18.200 -12.736 1.00 89.94 98 ALA A O 1
ATOM 766 N N . ALA A 1 99 ? 20.456 -17.031 -14.637 1.00 88.81 99 ALA A N 1
ATOM 767 C CA . ALA A 1 99 ? 21.741 -17.622 -15.016 1.00 88.81 99 ALA A CA 1
ATOM 768 C C . ALA A 1 99 ? 22.897 -17.254 -14.063 1.00 88.81 99 ALA A C 1
ATOM 770 O O . ALA A 1 99 ? 23.900 -17.959 -14.015 1.00 88.81 99 ALA A O 1
ATOM 771 N N . THR A 1 100 ? 22.768 -16.150 -13.319 1.00 85.06 100 THR A N 1
ATOM 772 C CA . THR A 1 100 ? 23.789 -15.662 -12.373 1.00 85.06 100 THR A CA 1
ATOM 773 C C . THR A 1 100 ? 23.531 -16.046 -10.918 1.00 85.06 100 THR A C 1
ATOM 775 O O . THR A 1 100 ? 24.437 -15.928 -10.096 1.00 85.06 100 THR A O 1
ATOM 778 N N . VAL A 1 101 ? 22.316 -16.490 -10.573 1.00 79.50 101 VAL A N 1
ATOM 779 C CA . VAL A 1 101 ? 22.002 -16.946 -9.214 1.00 79.50 101 VAL A CA 1
ATOM 780 C C . VAL A 1 101 ? 22.584 -18.353 -9.039 1.00 79.50 101 VAL A C 1
ATOM 782 O O . VAL A 1 101 ? 22.169 -19.263 -9.758 1.00 79.50 101 VAL A O 1
ATOM 785 N N . PRO A 1 102 ? 23.536 -18.572 -8.113 1.00 72.19 102 PRO A N 1
ATOM 786 C CA . PRO A 1 102 ? 24.042 -19.912 -7.848 1.00 72.19 102 PRO A CA 1
ATOM 787 C C . PRO A 1 102 ? 22.889 -20.821 -7.403 1.00 72.19 102 PRO A C 1
ATOM 789 O O . PRO A 1 102 ? 22.049 -20.421 -6.593 1.00 72.19 102 PRO A O 1
ATOM 792 N N . LYS A 1 103 ? 22.843 -22.044 -7.952 1.00 60.16 103 LYS A N 1
ATOM 793 C CA . LYS A 1 103 ? 21.869 -23.081 -7.573 1.00 60.16 103 LYS A CA 1
ATOM 794 C C . LYS A 1 103 ? 21.900 -23.216 -6.039 1.00 60.16 103 LYS A C 1
ATOM 796 O O . LYS A 1 103 ? 23.004 -23.258 -5.486 1.00 60.16 103 LYS A O 1
ATOM 801 N N . PRO A 1 104 ? 20.751 -23.236 -5.334 1.00 60.81 104 PRO A N 1
ATOM 802 C CA . PRO A 1 104 ? 20.766 -23.399 -3.887 1.00 60.81 104 PRO A CA 1
ATOM 803 C C . PRO A 1 104 ? 21.554 -24.660 -3.527 1.00 60.81 104 PRO A C 1
ATOM 805 O O . PRO A 1 104 ? 21.462 -25.689 -4.197 1.00 60.81 104 PRO A O 1
ATOM 808 N N . PHE A 1 105 ? 22.388 -24.520 -2.503 1.00 45.22 105 PHE A N 1
ATOM 809 C CA . PHE A 1 105 ? 23.318 -25.538 -2.040 1.00 45.22 105 PHE A CA 1
ATOM 810 C C . PHE A 1 105 ? 22.562 -26.833 -1.693 1.00 45.22 105 PHE A C 1
ATOM 812 O O . PHE A 1 105 ? 21.660 -26.812 -0.858 1.00 45.22 105 PHE A O 1
ATOM 819 N N . GLY A 1 106 ? 22.957 -27.952 -2.308 1.00 51.97 106 GLY A N 1
ATOM 820 C CA . GLY A 1 106 ? 22.544 -29.301 -1.911 1.00 51.97 106 GLY A CA 1
ATOM 821 C C . GLY A 1 106 ? 21.301 -29.847 -2.615 1.00 51.97 106 GLY A C 1
ATOM 822 O O . GLY A 1 106 ? 20.223 -29.929 -2.033 1.00 51.97 106 GLY A O 1
ATOM 823 N N . GLU A 1 107 ? 21.487 -30.341 -3.837 1.00 46.75 107 GLU A N 1
ATOM 824 C CA . GLU A 1 107 ? 20.680 -31.432 -4.383 1.00 46.75 107 GLU A CA 1
ATOM 825 C C . GLU A 1 107 ? 20.981 -32.667 -3.522 1.00 46.75 107 GLU A C 1
ATOM 827 O O . GLU A 1 107 ? 21.957 -33.371 -3.748 1.00 46.75 107 GLU A O 1
ATOM 832 N N . LYS A 1 108 ? 20.234 -32.865 -2.428 1.00 42.03 108 LYS A N 1
ATOM 833 C CA . LYS A 1 108 ? 20.249 -34.164 -1.752 1.00 42.03 108 LYS A CA 1
ATOM 834 C C . LYS A 1 108 ? 19.592 -35.143 -2.711 1.00 42.03 108 LYS A C 1
ATOM 836 O O . LYS A 1 108 ? 18.409 -34.990 -3.011 1.00 42.03 108 LYS A O 1
ATOM 841 N N . ASP A 1 109 ? 20.380 -36.100 -3.186 1.00 46.38 109 ASP A N 1
ATOM 842 C CA . ASP A 1 109 ? 19.959 -37.188 -4.056 1.00 46.38 109 ASP A CA 1
ATOM 843 C C . ASP A 1 109 ? 18.647 -37.802 -3.549 1.00 46.38 109 ASP A C 1
ATOM 845 O O . ASP A 1 109 ? 18.603 -38.515 -2.544 1.00 46.38 109 ASP A O 1
ATOM 849 N N . LEU A 1 110 ? 17.551 -37.543 -4.265 1.00 52.31 110 LEU A N 1
ATOM 850 C CA . LEU A 1 110 ? 16.238 -38.141 -3.996 1.00 52.31 110 LEU A CA 1
ATOM 851 C C . LEU A 1 110 ? 16.234 -39.668 -4.224 1.00 52.31 110 LEU A C 1
ATOM 853 O O . LEU A 1 110 ? 15.230 -40.320 -3.965 1.00 52.31 110 LEU A O 1
ATOM 857 N N . ASN A 1 111 ? 17.363 -40.256 -4.638 1.00 48.78 111 ASN A N 1
ATOM 858 C CA . ASN A 1 111 ? 17.548 -41.696 -4.811 1.00 48.78 111 ASN A CA 1
ATOM 859 C C . ASN A 1 111 ? 17.975 -42.446 -3.525 1.00 48.78 111 ASN A C 1
ATOM 861 O O . ASN A 1 111 ? 18.385 -43.598 -3.590 1.00 48.78 111 ASN A O 1
ATOM 865 N N . SER A 1 112 ? 17.897 -41.825 -2.343 1.00 52.66 112 SER A N 1
ATOM 866 C CA . SER A 1 112 ? 18.136 -42.523 -1.064 1.00 52.66 112 SER A CA 1
ATOM 867 C C . SER A 1 112 ? 16.920 -42.523 -0.131 1.00 52.66 112 SER A C 1
ATOM 869 O O . SER A 1 112 ? 17.068 -42.628 1.088 1.00 52.66 112 SER A O 1
ATOM 871 N N . THR A 1 113 ? 15.702 -42.425 -0.673 1.00 51.06 113 THR A N 1
ATOM 872 C CA . THR A 1 113 ? 14.507 -42.798 0.096 1.00 51.06 113 THR A CA 1
ATOM 873 C C . THR A 1 113 ? 14.323 -44.309 0.018 1.00 51.06 113 THR A C 1
ATOM 875 O O . THR A 1 113 ? 13.866 -44.850 -0.984 1.00 51.06 113 THR A O 1
ATOM 878 N N . VAL A 1 114 ? 14.673 -44.999 1.105 1.00 48.88 114 VAL A N 1
ATOM 879 C CA . VAL A 1 114 ? 14.089 -46.310 1.409 1.00 48.88 114 VAL A CA 1
ATOM 880 C C . VAL A 1 114 ? 12.572 -46.118 1.380 1.00 48.88 114 VAL A C 1
ATOM 882 O O . VAL A 1 114 ? 12.048 -45.243 2.070 1.00 48.88 114 VAL A O 1
ATOM 885 N N . GLY A 1 115 ? 11.899 -46.861 0.501 1.00 52.34 115 GLY A N 1
ATOM 886 C CA . GLY A 1 115 ? 10.505 -46.641 0.136 1.00 52.34 115 GLY A CA 1
ATOM 887 C C . GLY A 1 115 ? 9.568 -46.582 1.338 1.00 52.34 115 GLY A C 1
ATOM 888 O O . GLY A 1 115 ? 9.341 -47.583 2.012 1.00 52.34 115 GLY A O 1
ATOM 889 N N . VAL A 1 116 ? 8.966 -45.415 1.552 1.00 49.66 116 VAL A N 1
ATOM 890 C CA . VAL A 1 116 ? 7.688 -45.304 2.254 1.00 49.66 116 VAL A CA 1
ATOM 891 C C . VAL A 1 116 ? 6.623 -45.110 1.184 1.00 49.66 116 VAL A C 1
ATOM 893 O O . VAL A 1 116 ? 6.602 -44.101 0.480 1.00 49.66 116 VAL A O 1
ATOM 896 N N . ALA A 1 117 ? 5.802 -46.138 0.982 1.00 46.28 117 ALA A N 1
ATOM 897 C CA . ALA A 1 117 ? 4.723 -46.097 0.007 1.00 46.28 117 ALA A CA 1
ATOM 898 C C . ALA A 1 117 ? 3.740 -44.972 0.365 1.00 46.28 117 ALA A C 1
ATOM 900 O O . ALA A 1 117 ? 3.352 -44.819 1.523 1.00 46.28 117 ALA A O 1
ATOM 901 N N . ALA A 1 118 ? 3.335 -44.190 -0.635 1.00 43.75 118 ALA A N 1
ATOM 902 C CA . ALA A 1 118 ? 2.254 -43.231 -0.481 1.00 43.75 118 ALA A CA 1
ATOM 903 C C . ALA A 1 118 ? 0.949 -43.989 -0.204 1.00 43.75 118 ALA A C 1
ATOM 905 O O . ALA A 1 118 ? 0.547 -44.843 -0.994 1.00 43.75 118 ALA A O 1
ATOM 906 N N . THR A 1 119 ? 0.278 -43.674 0.903 1.00 50.38 119 THR A N 1
ATOM 907 C CA . THR A 1 119 ? -1.080 -44.159 1.158 1.00 50.38 119 THR A CA 1
ATOM 908 C C . THR A 1 119 ? -2.015 -43.525 0.134 1.00 50.38 119 THR A C 1
ATOM 910 O O . THR A 1 119 ? -2.299 -42.330 0.197 1.00 50.38 119 THR A O 1
ATOM 913 N N . S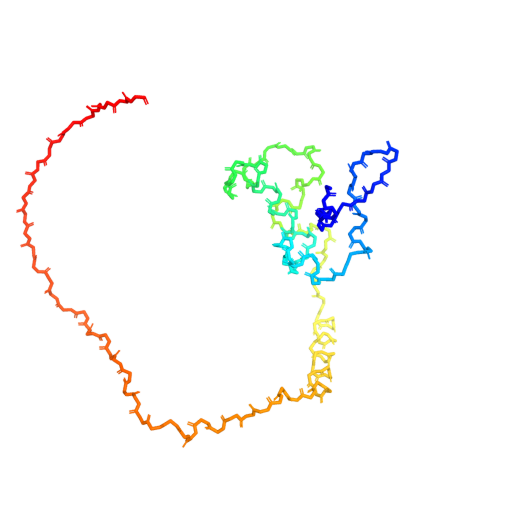ER A 1 120 ? -2.485 -44.310 -0.830 1.00 58.44 120 SER A N 1
ATOM 914 C CA . SER A 1 120 ? -3.560 -43.897 -1.726 1.00 58.44 120 SER A CA 1
ATOM 915 C C . SER A 1 120 ? -4.875 -43.801 -0.949 1.00 58.44 120 SER A C 1
ATOM 917 O O . SER A 1 120 ? -5.281 -44.762 -0.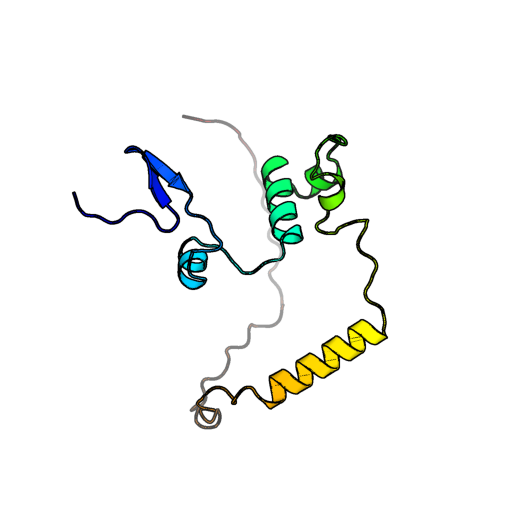293 1.00 58.44 120 SER A O 1
ATOM 919 N N . LEU A 1 121 ? -5.539 -42.647 -1.045 1.00 49.34 121 LEU A N 1
ATOM 920 C CA . LEU A 1 121 ? -6.944 -42.475 -0.667 1.00 49.34 121 LEU A CA 1
ATOM 921 C C . LEU A 1 121 ? -7.810 -43.449 -1.489 1.00 49.34 121 LEU A C 1
ATOM 923 O O . LEU A 1 121 ? -7.565 -43.580 -2.692 1.00 49.34 121 LEU A O 1
ATOM 927 N N . PRO A 1 122 ? -8.795 -44.139 -0.886 1.00 47.81 122 PRO A N 1
ATOM 928 C CA . PRO A 1 122 ? -9.720 -44.962 -1.651 1.00 47.81 122 PRO A CA 1
ATOM 929 C C . PRO A 1 122 ? -10.562 -44.076 -2.576 1.00 47.81 122 PRO A C 1
ATOM 931 O O . PRO A 1 122 ? -11.023 -43.007 -2.177 1.00 47.81 122 PRO A O 1
ATOM 934 N N . ALA A 1 123 ? -10.717 -44.531 -3.819 1.00 45.78 123 ALA A N 1
ATOM 935 C CA . ALA A 1 123 ? -11.604 -43.930 -4.801 1.00 45.78 123 ALA A CA 1
ATOM 936 C C . ALA A 1 123 ? -13.057 -43.985 -4.310 1.00 45.78 123 ALA A C 1
ATOM 938 O O . ALA A 1 123 ? -13.458 -44.950 -3.659 1.00 45.78 123 ALA A O 1
ATOM 939 N N . ASP A 1 124 ? -13.807 -42.935 -4.635 1.00 48.91 124 ASP A N 1
ATOM 940 C CA . ASP A 1 124 ? -15.217 -42.760 -4.308 1.00 48.91 124 ASP A CA 1
ATOM 941 C C . ASP A 1 124 ? -16.047 -44.027 -4.585 1.00 48.91 124 ASP A C 1
ATOM 943 O O . ASP A 1 124 ? -16.020 -44.575 -5.689 1.00 48.91 124 ASP A O 1
ATOM 947 N N . GLY A 1 125 ? -16.803 -44.471 -3.577 1.00 39.72 125 GLY A N 1
ATOM 948 C CA . GLY A 1 125 ? -17.726 -45.600 -3.677 1.00 39.72 125 GLY A CA 1
ATOM 949 C C . GLY A 1 125 ? -18.568 -45.783 -2.413 1.00 39.72 125 GLY A C 1
ATOM 950 O O . GLY A 1 125 ? -18.083 -46.300 -1.413 1.00 39.72 125 GLY A O 1
ATOM 951 N N . ASP A 1 126 ? -19.828 -45.351 -2.509 1.00 46.16 126 ASP A N 1
ATOM 952 C CA . ASP A 1 126 ? -21.008 -45.792 -1.751 1.00 46.16 126 ASP A CA 1
ATOM 953 C C . ASP A 1 126 ? -21.039 -45.605 -0.220 1.00 46.16 126 ASP A C 1
ATOM 955 O O . ASP A 1 126 ? -20.720 -46.504 0.559 1.00 46.16 126 ASP A O 1
ATOM 959 N N . VAL A 1 127 ? -21.608 -44.476 0.230 1.00 44.84 127 VAL A N 1
ATOM 960 C CA . VAL A 1 127 ? -22.315 -44.421 1.522 1.00 44.84 127 VAL A CA 1
ATOM 961 C C . VAL A 1 127 ? -23.807 -44.228 1.287 1.00 44.84 127 VAL A C 1
ATOM 963 O O . VAL A 1 127 ? -24.266 -43.213 0.766 1.00 44.84 127 VAL A O 1
ATOM 966 N N . ALA A 1 128 ? -24.534 -45.278 1.650 1.00 38.47 128 ALA A N 1
ATOM 967 C CA . ALA A 1 128 ? -25.966 -45.422 1.528 1.00 38.47 128 ALA A CA 1
ATOM 968 C C . ALA A 1 128 ? -26.756 -44.364 2.312 1.00 38.47 128 ALA A C 1
ATOM 970 O O . ALA A 1 128 ? -26.386 -43.912 3.396 1.00 38.47 128 ALA A O 1
ATOM 971 N N . GLU A 1 129 ? -27.899 -44.045 1.723 1.00 36.53 129 GLU A N 1
ATOM 972 C CA . GLU A 1 129 ? -29.009 -43.254 2.225 1.00 36.53 129 GLU A CA 1
ATOM 973 C C . GLU A 1 129 ? -29.527 -43.783 3.576 1.00 36.53 129 GLU A C 1
ATOM 975 O O . GLU A 1 129 ? -29.902 -44.948 3.702 1.00 36.53 129 GLU A O 1
ATOM 980 N N . ALA A 1 130 ? -29.599 -42.913 4.586 1.00 41.41 130 ALA A N 1
ATOM 981 C CA . ALA A 1 130 ? -30.407 -43.138 5.781 1.00 41.41 130 ALA A CA 1
ATOM 982 C C . ALA A 1 130 ? -31.154 -41.846 6.139 1.00 41.41 130 ALA A C 1
ATOM 984 O O . ALA A 1 130 ? -30.584 -40.869 6.624 1.00 41.41 130 ALA A O 1
ATOM 985 N N . HIS A 1 131 ? -32.454 -41.860 5.849 1.00 40.12 131 HIS A N 1
ATOM 986 C CA . HIS A 1 131 ? -33.447 -40.871 6.261 1.00 40.12 131 HIS A CA 1
ATOM 987 C C . HIS A 1 131 ? -33.647 -40.869 7.783 1.00 40.12 131 HIS A C 1
ATOM 989 O O . HIS A 1 131 ? -33.662 -41.927 8.408 1.00 40.12 131 HIS A O 1
ATOM 995 N N . GLY A 1 132 ? -33.925 -39.697 8.364 1.00 32.59 132 GLY A N 1
ATOM 996 C CA . GLY A 1 132 ? -34.485 -39.593 9.717 1.00 32.59 132 GLY A CA 1
ATOM 997 C C . GLY A 1 132 ? -34.389 -38.192 10.322 1.00 32.59 132 GLY A C 1
ATOM 998 O O . GLY A 1 132 ? -33.386 -37.850 10.936 1.00 32.59 132 GLY A O 1
ATOM 999 N N . GLY A 1 133 ? -35.425 -37.369 10.134 1.00 35.81 133 GLY A N 1
ATOM 1000 C CA . GLY A 1 133 ? -35.481 -35.982 10.613 1.00 35.81 133 GLY A CA 1
ATOM 1001 C C . GLY A 1 133 ? -36.032 -35.772 12.032 1.00 35.81 133 GLY A C 1
ATOM 1002 O O . GLY A 1 133 ? -36.695 -36.642 12.582 1.00 35.81 133 GLY A O 1
ATOM 1003 N N . ALA A 1 134 ? -35.775 -34.570 12.570 1.00 38.62 134 ALA A N 1
ATOM 1004 C CA . ALA A 1 134 ? -36.520 -33.755 13.560 1.00 38.62 134 ALA A CA 1
ATOM 1005 C C . ALA A 1 134 ? -35.508 -32.737 14.150 1.00 38.62 134 ALA A C 1
ATOM 1007 O O . ALA A 1 134 ? -34.393 -33.115 14.462 1.00 38.62 134 ALA A O 1
ATOM 1008 N N . GLY A 1 135 ? -35.714 -31.432 14.339 1.00 36.62 135 GLY A N 1
ATOM 1009 C CA . GLY A 1 135 ? -36.913 -30.611 14.386 1.00 36.62 135 GLY A CA 1
ATOM 1010 C C . GLY A 1 135 ? -36.872 -29.679 15.615 1.00 36.62 135 GLY A C 1
ATOM 1011 O O . GLY A 1 135 ? -37.465 -30.029 16.624 1.00 36.62 135 GLY A O 1
ATOM 1012 N N . ARG A 1 136 ? -36.309 -28.459 15.461 1.00 43.78 136 ARG A N 1
ATOM 1013 C CA . ARG A 1 136 ? -36.458 -27.232 16.308 1.00 43.78 136 ARG A CA 1
ATOM 1014 C C . ARG A 1 136 ? -35.783 -27.263 17.713 1.00 43.78 136 ARG A C 1
ATOM 1016 O O . ARG A 1 136 ? -35.556 -28.333 18.241 1.00 43.78 136 ARG A O 1
ATOM 1023 N N . ARG A 1 137 ? -35.422 -26.160 18.401 1.00 43.00 137 ARG A N 1
ATOM 1024 C CA . ARG A 1 137 ? -35.851 -24.739 18.417 1.00 43.00 137 ARG A CA 1
ATOM 1025 C C . ARG A 1 137 ? -34.699 -23.781 18.787 1.00 43.00 137 ARG A C 1
ATOM 1027 O O . ARG A 1 137 ? -33.675 -24.186 19.316 1.00 43.00 137 ARG A O 1
ATOM 1034 N N . ALA A 1 138 ? -34.964 -22.504 18.517 1.00 42.81 138 ALA A N 1
ATOM 1035 C CA . ALA A 1 138 ? -34.248 -21.309 18.945 1.00 42.81 138 ALA A CA 1
ATOM 1036 C C . ALA A 1 138 ? -34.274 -21.057 20.468 1.00 42.81 138 ALA A C 1
ATOM 1038 O O . ALA A 1 138 ? -35.253 -21.416 21.121 1.00 42.81 138 ALA A O 1
ATOM 1039 N N . GLY A 1 139 ? -33.266 -20.311 20.945 1.00 44.81 139 GLY A N 1
ATOM 1040 C CA . GLY A 1 139 ? -33.263 -19.566 22.212 1.00 44.81 139 GLY A CA 1
ATOM 1041 C C . GLY A 1 139 ? -32.408 -20.189 23.315 1.00 44.81 139 GLY A C 1
ATOM 1042 O O . GLY A 1 139 ? -32.814 -21.178 23.904 1.00 44.81 139 GLY A O 1
ATOM 1043 N N . ASP A 1 140 ? -31.224 -19.636 23.588 1.00 42.19 140 ASP A N 1
ATOM 1044 C CA . ASP A 1 140 ? -31.023 -18.790 24.774 1.00 42.19 140 ASP A CA 1
ATOM 1045 C C . ASP A 1 140 ? -29.583 -18.264 24.864 1.00 42.19 140 ASP A C 1
ATOM 1047 O O . ASP A 1 140 ? -28.607 -18.924 24.508 1.00 42.19 140 ASP A O 1
ATOM 1051 N N . ARG A 1 141 ? -29.497 -17.010 25.299 1.00 42.94 141 ARG A N 1
ATOM 1052 C CA . ARG A 1 141 ? -28.304 -16.181 25.484 1.00 42.94 141 ARG A CA 1
ATOM 1053 C C . ARG A 1 141 ? -27.967 -16.140 26.981 1.00 42.94 141 ARG A C 1
ATOM 1055 O O . ARG A 1 141 ? -28.892 -16.135 27.791 1.00 42.94 141 ARG A O 1
ATOM 1062 N N . PRO A 1 142 ? -26.686 -16.021 27.348 1.00 54.25 142 PRO A N 1
ATOM 1063 C CA . PRO A 1 142 ? -26.296 -15.041 28.367 1.00 54.25 142 PRO A CA 1
ATOM 1064 C C . PRO A 1 142 ? -25.553 -13.843 27.758 1.00 54.25 142 PRO A C 1
ATOM 1066 O O . PRO A 1 142 ? -24.763 -14.028 26.804 1.00 54.25 142 PRO A O 1
#

pLDDT: mean 79.3, std 22.8, range [32.59, 98.56]